Protein AF-A0A949MRE3-F1 (afdb_monomer_lite)

pLDDT: mean 87.07, std 10.65, range [34.78, 97.0]

Sequence (83 aa):
MQEKIKDDSELWESGQLGASPEHMQPAPAELEKEIDDAMNVEAVTIRLDKALVADLKNLAKDDELAFQAFLRKVLTGYRDCRK

Radius of gyration: 20.64 Å; chains: 1; bounding box: 47×36×47 Å

Foldseek 3Di:
DDDDDDPDVVCVVVVVPPVDPVPDDDDDPVVVVVVCVVVVHDDDDDDDDPVVLVVLVVVCVVVVHDSVVSVVVVVVVVVVVVD

Secondary structure (DSSP, 8-state):
--------HHHHHTTTTT--GGG--PPPHHHHHHHHHHTT---------HHHHHHHHHHHHHTT--HHHHHHHHHHHHHHHT-

Structure (mmCIF, N/CA/C/O backbone):
data_AF-A0A949MRE3-F1
#
_entry.id   AF-A0A949MRE3-F1
#
loop_
_atom_site.group_PDB
_atom_site.id
_atom_site.type_symbol
_atom_site.label_atom_id
_atom_site.label_alt_id
_atom_site.label_comp_id
_atom_site.label_asym_id
_atom_site.label_entity_id
_atom_site.label_seq_id
_atom_site.pdbx_PDB_ins_code
_atom_site.Cartn_x
_atom_site.Cartn_y
_atom_site.Cartn_z
_atom_site.occupancy
_atom_site.B_iso_or_equiv
_atom_site.auth_seq_id
_atom_site.auth_comp_id
_atom_site.auth_asym_id
_atom_site.auth_atom_id
_atom_site.pdbx_PDB_model_num
ATOM 1 N N . MET A 1 1 ? 26.155 -13.869 -35.068 1.00 34.78 1 MET A N 1
ATOM 2 C CA . MET A 1 1 ? 26.825 -14.880 -34.223 1.00 34.78 1 MET A CA 1
ATOM 3 C C . MET A 1 1 ? 26.331 -14.613 -32.813 1.00 34.78 1 MET A C 1
ATOM 5 O O . MET A 1 1 ? 26.429 -13.469 -32.406 1.00 34.78 1 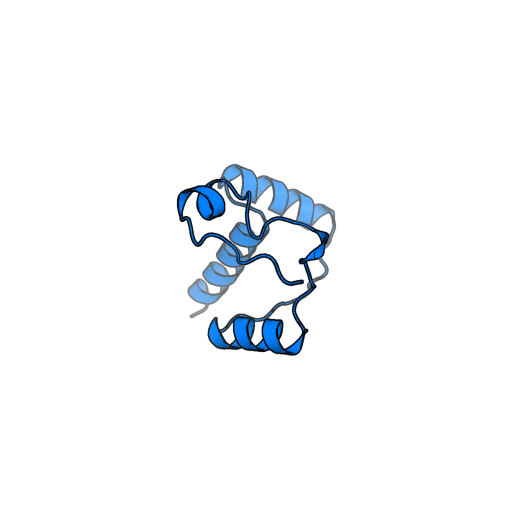MET A O 1
ATOM 9 N N . GLN A 1 2 ? 25.672 -15.563 -32.147 1.00 48.78 2 GLN A N 1
ATOM 10 C CA . GLN A 1 2 ? 25.182 -15.331 -30.781 1.00 48.78 2 GLN A CA 1
ATOM 11 C C . GLN A 1 2 ? 26.324 -15.625 -29.804 1.00 48.78 2 GLN A C 1
ATOM 13 O O . GLN A 1 2 ? 26.833 -16.746 -29.780 1.00 48.78 2 GLN A O 1
ATOM 18 N N . GLU A 1 3 ? 26.761 -14.610 -29.061 1.00 60.56 3 GLU A N 1
ATOM 19 C CA . GLU A 1 3 ? 27.714 -14.773 -27.966 1.00 60.56 3 GLU A CA 1
ATOM 20 C C . GLU A 1 3 ? 27.024 -15.499 -26.809 1.00 60.56 3 GLU A C 1
ATOM 22 O O . GLU A 1 3 ? 25.924 -15.152 -26.384 1.00 60.56 3 GLU A O 1
ATOM 27 N N . LYS A 1 4 ? 27.649 -16.581 -26.350 1.00 60.91 4 LYS A N 1
ATOM 28 C CA . LYS A 1 4 ? 27.111 -17.452 -25.309 1.00 60.91 4 LYS A CA 1
ATOM 29 C C . LYS A 1 4 ? 27.327 -16.759 -23.963 1.00 60.91 4 LYS A C 1
ATOM 31 O O . LYS A 1 4 ? 28.476 -16.562 -23.568 1.00 60.91 4 LYS A O 1
ATOM 36 N N . ILE A 1 5 ? 26.242 -16.383 -23.287 1.00 69.44 5 ILE A N 1
ATOM 37 C CA . ILE A 1 5 ? 26.292 -15.766 -21.954 1.00 69.44 5 ILE A CA 1
ATOM 38 C C . ILE A 1 5 ? 27.019 -16.738 -21.016 1.00 69.44 5 ILE A C 1
ATOM 40 O O . ILE A 1 5 ? 26.676 -17.922 -20.956 1.00 69.44 5 ILE A O 1
ATOM 44 N N . LYS A 1 6 ? 28.061 -16.261 -20.328 1.00 70.12 6 LYS A N 1
ATOM 45 C CA . LYS A 1 6 ? 28.653 -17.008 -19.216 1.00 70.12 6 LYS A CA 1
ATOM 46 C C . LYS A 1 6 ? 27.654 -16.958 -18.068 1.00 70.12 6 LYS A C 1
ATOM 48 O O . LYS A 1 6 ? 27.360 -15.877 -17.570 1.00 70.12 6 LYS A O 1
ATOM 53 N N . ASP A 1 7 ? 27.115 -18.119 -17.719 1.00 71.12 7 ASP A N 1
ATOM 54 C CA . ASP A 1 7 ? 26.206 -18.283 -16.589 1.00 71.12 7 ASP A CA 1
ATOM 55 C C . ASP A 1 7 ? 27.017 -18.139 -15.295 1.00 71.12 7 ASP A C 1
ATOM 57 O O . ASP A 1 7 ? 27.662 -19.081 -14.838 1.00 71.12 7 ASP A O 1
ATOM 61 N N . ASP A 1 8 ? 27.096 -16.905 -14.804 1.00 83.12 8 ASP A N 1
ATOM 62 C CA . ASP A 1 8 ? 27.855 -16.516 -13.622 1.00 83.12 8 ASP A CA 1
ATOM 63 C C . ASP A 1 8 ? 26.923 -15.763 -12.670 1.00 83.12 8 ASP A C 1
ATOM 65 O O . ASP A 1 8 ? 26.362 -14.719 -13.018 1.00 83.12 8 ASP A O 1
ATOM 69 N N . SER A 1 9 ? 26.711 -16.323 -11.480 1.00 80.38 9 SER A N 1
ATOM 70 C CA . SER A 1 9 ? 25.751 -15.793 -10.510 1.00 80.38 9 SER A CA 1
ATOM 71 C C . SER A 1 9 ? 26.123 -14.396 -10.009 1.00 80.38 9 SER A C 1
ATOM 73 O O . SER A 1 9 ? 25.228 -13.591 -9.758 1.00 80.38 9 SER A O 1
ATOM 75 N N . GLU A 1 10 ? 27.415 -14.064 -9.917 1.00 83.44 10 GLU A N 1
ATOM 76 C CA . GLU A 1 10 ? 27.863 -12.752 -9.431 1.00 83.44 10 GLU A CA 1
ATOM 77 C C . GLU A 1 10 ? 27.515 -11.636 -10.435 1.00 83.44 10 GLU A C 1
ATOM 79 O O . GLU A 1 10 ? 27.224 -10.495 -10.058 1.00 83.44 10 GLU A O 1
ATOM 84 N N . LEU A 1 11 ? 27.471 -11.957 -11.732 1.00 81.81 11 LEU A N 1
ATOM 85 C CA . LEU A 1 11 ? 27.054 -11.024 -12.784 1.00 81.81 11 LEU A CA 1
ATOM 86 C C . LEU A 1 11 ? 25.541 -10.745 -12.777 1.00 81.81 11 LEU A C 1
ATOM 88 O O . LEU A 1 11 ? 25.128 -9.630 -13.106 1.00 81.81 11 LEU A O 1
ATOM 92 N N . TRP A 1 12 ? 24.720 -11.719 -12.368 1.00 82.81 12 TRP A N 1
ATOM 93 C CA . TRP A 1 12 ? 23.283 -11.519 -12.142 1.00 82.81 12 TRP A CA 1
ATOM 94 C C . TRP A 1 12 ? 23.019 -10.687 -10.884 1.00 82.81 12 TRP A C 1
ATOM 96 O O . TRP A 1 12 ? 22.250 -9.729 -10.943 1.00 82.81 12 TRP A O 1
ATOM 106 N N . GLU A 1 13 ? 23.685 -10.998 -9.766 1.00 83.38 13 GLU A N 1
ATOM 107 C CA . GLU A 1 13 ? 23.511 -10.256 -8.507 1.00 83.38 13 GLU A CA 1
ATOM 108 C C . GLU A 1 13 ? 24.019 -8.813 -8.595 1.00 83.38 13 GLU A C 1
ATOM 110 O O . GLU A 1 13 ? 23.417 -7.904 -8.025 1.00 83.38 13 GLU A O 1
ATOM 115 N N . SER A 1 14 ? 25.090 -8.571 -9.358 1.00 85.38 14 SER A N 1
ATOM 116 C CA . SER A 1 14 ? 25.572 -7.211 -9.630 1.00 85.38 14 SER A CA 1
ATOM 117 C C . SER A 1 14 ? 24.719 -6.440 -10.647 1.00 85.38 14 SER A C 1
ATOM 119 O O . SER A 1 14 ? 24.965 -5.253 -10.864 1.00 85.38 14 SER A O 1
ATOM 121 N N . GLY A 1 15 ? 23.725 -7.081 -11.275 1.00 79.25 15 GLY A N 1
ATOM 122 C CA . GLY A 1 15 ? 22.853 -6.471 -12.282 1.00 79.25 15 GLY A CA 1
ATOM 123 C C . GLY A 1 15 ? 23.535 -6.189 -13.624 1.00 79.25 15 GLY A C 1
ATOM 124 O O . GLY A 1 15 ? 22.969 -5.488 -14.459 1.00 79.25 15 GLY A O 1
ATOM 125 N N . GLN A 1 16 ? 24.739 -6.723 -13.861 1.00 82.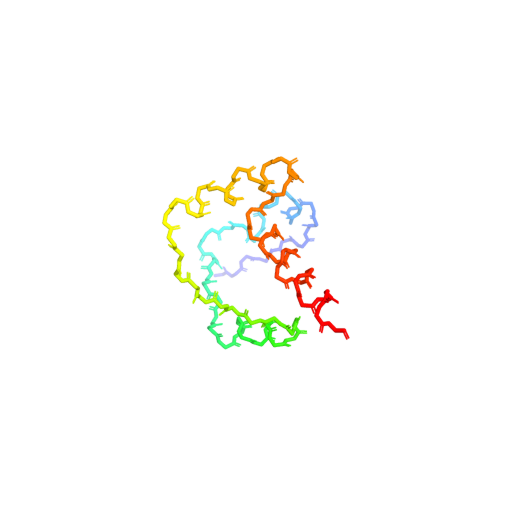44 16 GLN A N 1
ATOM 126 C CA . GLN A 1 16 ? 25.413 -6.632 -15.165 1.00 82.44 16 GLN A CA 1
ATOM 127 C C . GLN A 1 16 ? 24.681 -7.442 -16.244 1.00 82.44 16 GLN A C 1
ATOM 129 O O . GLN A 1 16 ? 24.790 -7.137 -17.431 1.00 82.44 16 GLN A O 1
ATOM 134 N N . LEU A 1 17 ? 23.912 -8.453 -15.831 1.00 81.25 17 LEU A N 1
ATOM 135 C CA . LEU A 1 17 ? 23.003 -9.221 -16.676 1.00 81.25 17 LEU A CA 1
ATOM 136 C C . LEU A 1 17 ? 21.544 -8.897 -16.322 1.00 81.25 17 LEU A C 1
ATOM 138 O O . LEU A 1 17 ? 21.199 -8.701 -15.160 1.00 81.25 17 LEU A O 1
ATOM 142 N N . GLY A 1 18 ? 20.674 -8.836 -17.334 1.00 78.38 18 GLY A N 1
ATOM 143 C CA . GLY A 1 18 ? 19.222 -8.682 -17.160 1.00 78.38 18 GLY A CA 1
ATOM 144 C C . GLY A 1 18 ? 18.713 -7.265 -16.862 1.00 78.38 18 GLY A C 1
ATOM 145 O O . GLY A 1 18 ? 17.523 -7.021 -17.033 1.00 78.38 18 GLY A O 1
ATOM 146 N N . ALA A 1 19 ? 19.579 -6.317 -16.486 1.00 82.31 19 ALA A N 1
ATOM 147 C CA . ALA A 1 19 ? 19.181 -4.929 -16.209 1.00 82.31 19 ALA A CA 1
ATOM 148 C C . ALA A 1 19 ? 19.243 -3.991 -17.432 1.00 82.31 19 ALA A C 1
ATOM 150 O O . ALA A 1 19 ? 18.926 -2.805 -17.320 1.00 82.31 19 ALA A O 1
ATOM 151 N N . SER A 1 20 ? 19.666 -4.486 -18.600 1.00 85.25 20 SER A N 1
ATOM 152 C CA . SER A 1 20 ? 19.799 -3.657 -19.800 1.00 85.25 20 SER A CA 1
ATOM 153 C C . SER A 1 20 ? 18.425 -3.222 -20.335 1.00 85.25 20 SER A C 1
ATOM 155 O O . SER A 1 20 ? 17.585 -4.076 -20.632 1.00 85.25 20 SER A O 1
ATOM 157 N N . PRO A 1 21 ? 18.189 -1.912 -20.542 1.00 82.69 21 PRO A N 1
ATOM 158 C CA . PRO A 1 21 ? 16.889 -1.397 -20.979 1.00 82.69 21 PRO A CA 1
ATOM 159 C C . PRO A 1 21 ? 16.489 -1.878 -22.381 1.00 82.69 21 PRO A C 1
ATOM 161 O O . PRO A 1 21 ? 15.305 -1.961 -22.688 1.00 82.69 21 PRO A O 1
ATOM 164 N N . GLU A 1 22 ? 17.460 -2.246 -23.219 1.00 86.62 22 GLU A N 1
ATOM 165 C CA . GLU A 1 22 ? 17.249 -2.826 -24.554 1.00 86.62 22 GLU A CA 1
ATOM 166 C C . GLU A 1 22 ? 16.543 -4.194 -24.545 1.00 86.62 22 GLU A C 1
ATOM 168 O O . GLU A 1 22 ? 15.989 -4.606 -25.563 1.00 86.62 22 GLU A O 1
ATOM 173 N N . HIS A 1 23 ? 16.528 -4.884 -23.401 1.00 83.69 23 HIS A N 1
ATOM 174 C CA . HIS A 1 23 ? 15.842 -6.164 -23.213 1.00 83.69 23 HIS A CA 1
ATOM 175 C C . HIS A 1 23 ? 14.570 -6.042 -22.362 1.00 83.69 23 HIS A C 1
ATOM 177 O O . HIS A 1 23 ? 13.898 -7.043 -22.117 1.00 83.69 23 HIS A O 1
ATOM 183 N N . MET A 1 24 ? 14.218 -4.832 -21.916 1.00 84.81 24 MET A N 1
ATOM 184 C CA . MET A 1 24 ? 13.018 -4.589 -21.124 1.00 84.81 24 MET A CA 1
ATOM 185 C C . MET A 1 24 ? 11.790 -4.475 -22.033 1.00 84.81 24 MET A C 1
ATOM 187 O O . MET A 1 24 ? 11.782 -3.708 -22.996 1.00 84.81 24 MET A O 1
ATOM 191 N N . GLN A 1 25 ? 10.719 -5.198 -21.700 1.00 85.62 25 GLN A N 1
ATOM 192 C CA . GLN A 1 25 ? 9.414 -5.048 -22.343 1.00 85.62 25 GLN A CA 1
ATOM 193 C C . GLN A 1 25 ? 8.305 -4.986 -21.287 1.00 85.62 25 GLN A C 1
ATOM 195 O O . GLN A 1 25 ? 8.390 -5.692 -20.281 1.00 85.62 25 GLN A O 1
ATOM 200 N N . PRO A 1 26 ? 7.271 -4.146 -21.486 1.00 85.81 26 PRO A N 1
ATOM 201 C CA . PRO A 1 26 ? 6.101 -4.164 -20.621 1.00 85.81 26 PRO A CA 1
ATOM 202 C C . PRO A 1 26 ? 5.426 -5.535 -20.700 1.00 85.81 26 PRO A C 1
ATOM 204 O O . PRO A 1 26 ? 5.286 -6.108 -21.783 1.00 85.81 26 PRO A O 1
ATOM 207 N N . ALA A 1 27 ? 5.005 -6.049 -19.546 1.00 86.56 27 ALA A N 1
ATOM 208 C CA . ALA A 1 27 ? 4.237 -7.281 -19.490 1.00 86.56 27 ALA A CA 1
ATOM 209 C C . ALA A 1 27 ? 2.906 -7.112 -20.250 1.00 86.56 27 ALA A C 1
ATOM 211 O O . ALA A 1 27 ? 2.316 -6.026 -20.232 1.00 86.56 27 ALA A O 1
ATOM 212 N N . PRO A 1 28 ? 2.415 -8.163 -20.927 1.00 92.81 28 PRO A N 1
ATOM 213 C CA . PRO A 1 28 ? 1.086 -8.134 -21.514 1.00 92.81 28 PRO A CA 1
ATOM 214 C C . PRO A 1 28 ? 0.027 -8.028 -20.410 1.00 92.81 28 PRO A C 1
ATOM 216 O O . PRO A 1 28 ? 0.164 -8.628 -19.345 1.00 92.81 28 PRO A O 1
ATOM 219 N N . ALA A 1 29 ? -1.061 -7.307 -20.686 1.00 88.81 29 ALA A N 1
ATOM 220 C CA . ALA A 1 29 ? -2.134 -7.075 -19.714 1.00 88.81 29 ALA A CA 1
ATOM 221 C C . ALA A 1 29 ? -2.784 -8.375 -19.198 1.00 88.81 29 ALA A C 1
ATOM 223 O O . ALA A 1 29 ? -3.257 -8.431 -18.069 1.00 88.81 29 ALA A O 1
ATOM 224 N N . GLU A 1 30 ? -2.791 -9.436 -20.010 1.00 92.12 30 GLU A N 1
ATOM 225 C CA . GLU A 1 30 ? -3.291 -10.756 -19.604 1.00 92.12 30 GLU A CA 1
ATOM 226 C C . GLU A 1 30 ? -2.437 -11.381 -18.495 1.00 92.12 30 GLU A C 1
ATOM 228 O O . GLU A 1 30 ? -2.984 -11.969 -17.567 1.00 92.12 30 GLU A O 1
ATOM 233 N N . LEU A 1 31 ? -1.114 -11.204 -18.558 1.00 91.44 31 LEU A N 1
ATOM 234 C CA . LEU A 1 31 ? -0.199 -11.709 -17.537 1.00 91.44 31 LEU A CA 1
ATOM 235 C C . LEU A 1 31 ? -0.328 -10.913 -16.234 1.00 91.44 31 LEU A C 1
ATOM 237 O O . LEU A 1 31 ? -0.308 -11.505 -15.162 1.00 91.44 31 LEU A O 1
ATOM 241 N N . GLU A 1 32 ? -0.504 -9.591 -16.319 1.00 87.88 32 GLU A N 1
ATOM 242 C CA . GLU A 1 32 ? -0.798 -8.753 -15.145 1.00 87.88 32 GLU A CA 1
ATOM 243 C C . GLU A 1 32 ? -2.069 -9.236 -14.433 1.00 87.88 32 GLU A C 1
ATOM 245 O O . GLU A 1 32 ? -2.060 -9.458 -13.224 1.00 87.88 32 GLU A O 1
ATOM 250 N N . LYS A 1 33 ? -3.132 -9.503 -15.200 1.00 88.25 33 LYS A N 1
ATOM 251 C CA . LYS A 1 33 ? -4.384 -10.025 -14.655 1.00 88.25 33 LYS A CA 1
ATOM 252 C C . LYS A 1 33 ? -4.225 -11.413 -14.026 1.00 88.25 33 LYS A C 1
ATOM 254 O O . LYS A 1 33 ? -4.771 -11.648 -12.956 1.00 88.25 33 LYS A O 1
ATOM 259 N N . GLU A 1 34 ? -3.497 -12.327 -14.669 1.00 93.25 34 GLU A N 1
ATOM 260 C CA . GLU A 1 34 ? -3.266 -13.673 -14.123 1.00 93.25 34 GLU A CA 1
ATOM 261 C C . GLU A 1 34 ? -2.528 -13.618 -12.776 1.00 93.25 34 GLU A C 1
ATOM 263 O O . GLU A 1 34 ? -2.855 -14.368 -11.855 1.00 93.25 34 GLU A O 1
ATOM 268 N N . ILE A 1 35 ? -1.579 -12.687 -12.634 1.00 91.88 35 ILE A N 1
ATOM 269 C CA . ILE A 1 35 ? -0.869 -12.438 -11.376 1.00 91.88 35 ILE A CA 1
ATOM 270 C C . ILE A 1 35 ? -1.826 -11.889 -10.310 1.00 91.88 35 ILE A C 1
ATOM 272 O O . ILE A 1 35 ? -1.844 -12.406 -9.191 1.00 91.88 35 ILE A O 1
ATOM 276 N N . ASP A 1 36 ? -2.635 -10.883 -10.647 1.00 91.44 36 ASP A N 1
ATOM 277 C CA . ASP A 1 36 ? -3.613 -10.297 -9.723 1.00 91.44 36 ASP A CA 1
ATOM 278 C C . ASP A 1 36 ? -4.647 -11.338 -9.249 1.00 91.44 36 ASP A C 1
ATOM 280 O O . ASP A 1 36 ? -4.908 -11.452 -8.046 1.00 91.44 36 ASP A O 1
ATOM 284 N N . ASP A 1 37 ? -5.161 -12.164 -10.166 1.00 91.50 37 ASP A N 1
ATOM 285 C CA . ASP A 1 37 ? -6.094 -13.259 -9.874 1.00 91.50 37 ASP A CA 1
ATOM 286 C C . ASP A 1 37 ? -5.436 -14.320 -8.970 1.00 91.50 37 ASP A C 1
ATOM 288 O O . ASP A 1 37 ? -6.030 -14.749 -7.976 1.00 91.50 37 ASP A O 1
ATOM 292 N N . ALA A 1 38 ? -4.185 -14.707 -9.249 1.00 94.75 38 ALA A N 1
ATOM 293 C CA . ALA A 1 38 ? -3.431 -15.652 -8.421 1.00 94.75 38 ALA A CA 1
ATOM 294 C C . ALA A 1 38 ? -3.163 -15.116 -7.004 1.00 94.75 38 ALA A C 1
ATOM 296 O O . ALA A 1 38 ? -3.139 -15.880 -6.036 1.00 94.75 38 ALA A O 1
ATOM 297 N N . MET A 1 39 ? -2.985 -13.801 -6.868 1.00 92.25 39 MET A N 1
ATOM 298 C CA . MET A 1 39 ? -2.831 -13.116 -5.584 1.00 92.25 39 MET A CA 1
ATOM 299 C C . MET A 1 39 ? -4.174 -12.778 -4.916 1.00 92.25 39 MET A C 1
ATOM 301 O O . MET A 1 39 ? -4.181 -12.316 -3.770 1.00 92.25 39 MET A O 1
ATOM 305 N N . ASN A 1 40 ? -5.302 -13.028 -5.593 1.00 90.00 40 ASN A N 1
ATOM 306 C CA . ASN A 1 40 ? -6.656 -12.675 -5.168 1.00 90.00 40 ASN A CA 1
ATOM 307 C C . ASN A 1 40 ? -6.765 -11.189 -4.768 1.00 90.00 40 ASN A C 1
ATOM 309 O O . ASN A 1 40 ? -7.316 -10.834 -3.716 1.00 90.00 40 ASN A O 1
ATOM 313 N N . VAL A 1 41 ? -6.188 -10.317 -5.595 1.00 88.31 41 VAL A N 1
ATOM 314 C CA . VAL A 1 41 ? -6.244 -8.859 -5.455 1.00 88.31 41 VAL A CA 1
ATOM 315 C C . VAL A 1 41 ? -6.956 -8.248 -6.657 1.00 88.31 41 VAL A C 1
ATOM 317 O O . VAL A 1 41 ? -6.903 -8.776 -7.757 1.00 88.31 41 VAL A O 1
ATOM 320 N N . GLU A 1 42 ? -7.627 -7.117 -6.443 1.00 87.94 42 GLU A N 1
ATOM 321 C CA . GLU A 1 42 ? -8.270 -6.357 -7.516 1.00 87.94 42 GLU A CA 1
ATOM 322 C C . GLU A 1 42 ? -7.785 -4.906 -7.471 1.00 87.94 42 GLU A C 1
ATOM 324 O O . GLU A 1 42 ? -7.834 -4.240 -6.426 1.00 87.94 42 GLU A O 1
ATOM 329 N N . ALA A 1 43 ? -7.313 -4.403 -8.612 1.00 83.19 43 ALA A N 1
ATOM 330 C CA . ALA A 1 43 ? -6.911 -3.015 -8.766 1.00 83.19 43 ALA A CA 1
ATOM 331 C C . ALA A 1 43 ? -8.144 -2.102 -8.868 1.00 83.19 43 ALA A C 1
ATOM 333 O O . ALA A 1 43 ? -8.761 -1.948 -9.921 1.00 83.19 43 ALA A O 1
ATOM 334 N N . VAL A 1 44 ? -8.487 -1.436 -7.764 1.00 84.44 44 VAL A N 1
ATOM 335 C CA . VAL A 1 44 ? -9.587 -0.464 -7.730 1.00 84.44 44 VAL A CA 1
ATOM 336 C C . VAL A 1 44 ? -9.084 0.963 -7.939 1.00 84.44 44 VAL A C 1
ATOM 338 O O . VAL A 1 44 ? -8.177 1.437 -7.254 1.00 84.44 44 VAL A O 1
ATOM 341 N N . THR A 1 45 ? -9.721 1.692 -8.857 1.00 85.06 45 THR A N 1
ATOM 342 C CA . THR A 1 45 ? -9.493 3.135 -9.025 1.00 85.06 45 THR A CA 1
ATOM 343 C C . THR A 1 45 ? -10.584 3.919 -8.308 1.00 85.06 45 THR A C 1
ATOM 345 O O . THR A 1 45 ? -11.749 3.879 -8.700 1.00 85.06 45 THR A O 1
ATOM 348 N N . ILE A 1 46 ? -10.205 4.682 -7.282 1.00 87.69 46 ILE A N 1
ATOM 349 C CA . ILE A 1 46 ? -11.119 5.552 -6.532 1.00 87.69 46 ILE A CA 1
ATOM 350 C C . ILE A 1 46 ? -10.724 7.021 -6.696 1.00 87.69 46 ILE A C 1
ATOM 352 O O . ILE A 1 46 ? -9.542 7.363 -6.708 1.00 87.69 46 ILE A O 1
ATOM 356 N N . ARG A 1 47 ? -11.717 7.912 -6.805 1.00 92.88 47 ARG A N 1
ATOM 357 C CA . ARG A 1 47 ? -11.497 9.365 -6.750 1.00 92.88 47 ARG A CA 1
ATOM 358 C C . ARG A 1 47 ? -11.855 9.866 -5.359 1.00 92.88 47 ARG A C 1
ATOM 360 O O . ARG A 1 47 ? -12.942 9.581 -4.868 1.00 92.88 47 ARG A O 1
ATOM 367 N N . LEU A 1 48 ? -10.948 10.620 -4.754 1.00 92.81 48 LEU A N 1
ATOM 368 C CA . LEU A 1 48 ? -11.097 11.186 -3.417 1.00 92.81 48 LEU A CA 1
ATOM 369 C C . LEU A 1 48 ? -10.926 12.703 -3.477 1.00 92.81 48 LEU A C 1
ATOM 371 O O . LEU A 1 48 ? -10.250 13.222 -4.370 1.00 92.81 48 LEU A O 1
ATOM 375 N N . ASP A 1 49 ? -11.524 13.402 -2.516 1.00 96.69 49 ASP A N 1
ATOM 376 C CA . ASP A 1 49 ? -11.281 14.831 -2.342 1.00 96.69 49 ASP A CA 1
ATOM 377 C C . ASP A 1 49 ? -9.804 15.103 -2.005 1.00 96.69 49 ASP A C 1
ATOM 379 O O . ASP A 1 49 ? -9.149 14.320 -1.311 1.00 96.69 49 ASP A O 1
ATOM 383 N N . LYS A 1 50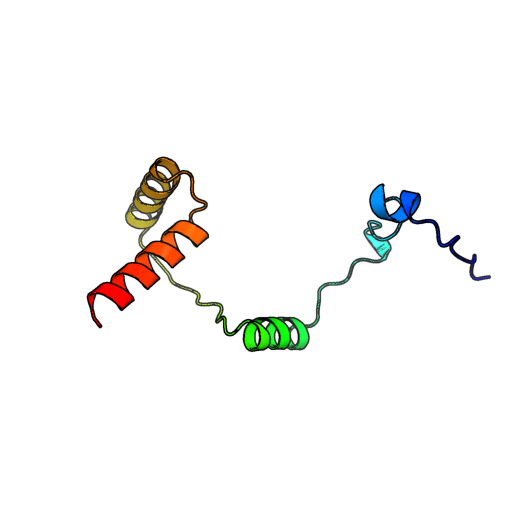 ? -9.263 16.220 -2.502 1.00 96.06 50 LYS A N 1
ATOM 384 C CA . LYS A 1 50 ? -7.841 16.548 -2.333 1.00 96.06 50 LYS A CA 1
ATOM 385 C C . LYS A 1 50 ? -7.458 16.784 -0.873 1.00 96.06 50 LYS A C 1
ATOM 387 O O . LYS A 1 50 ? -6.353 16.395 -0.498 1.00 96.06 50 LYS A O 1
ATOM 392 N N . ALA A 1 51 ? -8.330 17.404 -0.075 1.00 97.00 51 ALA A N 1
ATOM 393 C CA . ALA A 1 51 ? -8.068 17.632 1.343 1.00 97.00 51 ALA A CA 1
ATOM 394 C C . ALA A 1 51 ? -8.018 16.293 2.085 1.00 97.00 51 ALA A C 1
ATOM 396 O O . ALA A 1 51 ? -7.032 16.003 2.755 1.00 97.00 51 ALA A O 1
ATOM 397 N N . LEU A 1 52 ? -8.985 15.409 1.818 1.00 95.12 52 LEU A N 1
ATOM 398 C CA . LEU A 1 52 ? -9.002 14.063 2.393 1.00 95.12 52 LEU A CA 1
ATOM 399 C C . LEU A 1 52 ? -7.735 13.263 2.045 1.00 95.12 52 LEU A C 1
ATOM 401 O O . LEU A 1 52 ? -7.162 12.595 2.902 1.00 95.12 52 LEU A O 1
ATOM 405 N N . VAL A 1 53 ? -7.261 13.335 0.797 1.00 94.75 53 VAL A N 1
ATOM 406 C CA . VAL A 1 53 ? -6.007 12.673 0.396 1.00 94.75 53 VAL A CA 1
ATOM 407 C C . VAL A 1 53 ? -4.804 13.242 1.148 1.00 94.75 53 VAL A C 1
ATOM 409 O O . VAL A 1 53 ? -3.900 12.485 1.499 1.00 94.75 53 VAL A O 1
ATOM 412 N N . ALA A 1 54 ? -4.758 14.554 1.384 1.00 95.81 54 ALA A N 1
ATOM 413 C CA . ALA A 1 54 ? -3.681 15.175 2.148 1.00 95.81 54 ALA A CA 1
ATOM 414 C C . ALA A 1 54 ? -3.699 14.722 3.616 1.00 95.81 54 ALA A C 1
ATOM 416 O O . ALA A 1 54 ? -2.651 14.349 4.143 1.00 95.81 54 ALA A O 1
ATOM 417 N N . ASP A 1 55 ? -4.881 14.664 4.227 1.00 96.00 55 ASP A N 1
ATOM 418 C CA . ASP A 1 55 ? -5.056 14.241 5.617 1.00 96.00 55 ASP A CA 1
ATOM 419 C C . ASP A 1 55 ? -4.655 12.777 5.817 1.00 96.00 55 ASP A C 1
ATOM 421 O O . ASP A 1 55 ? -3.836 12.467 6.681 1.00 96.00 55 ASP A O 1
ATOM 425 N N . LEU A 1 56 ? -5.131 11.873 4.953 1.00 95.00 56 LEU A N 1
ATOM 426 C CA . LEU A 1 56 ? -4.715 10.467 4.976 1.00 95.00 56 LEU A CA 1
ATOM 427 C C . LEU A 1 56 ? -3.208 10.312 4.679 1.00 95.00 56 LEU A C 1
ATOM 429 O O . LEU A 1 56 ? -2.554 9.441 5.245 1.00 95.00 56 LEU A O 1
ATOM 433 N N . LYS A 1 57 ? -2.661 11.188 3.819 1.00 94.88 57 LYS A N 1
ATOM 434 C CA . LYS A 1 57 ? -1.228 11.497 3.639 1.00 94.88 57 LYS A CA 1
ATOM 435 C C . LYS A 1 57 ? -0.474 11.570 4.965 1.00 94.88 57 LYS A C 1
ATOM 437 O O . LYS A 1 57 ? 0.538 10.901 5.171 1.00 94.88 57 LYS A O 1
ATOM 442 N N . ASN A 1 58 ? -0.952 12.452 5.827 1.00 96.12 58 ASN A N 1
ATOM 443 C CA . ASN A 1 58 ? 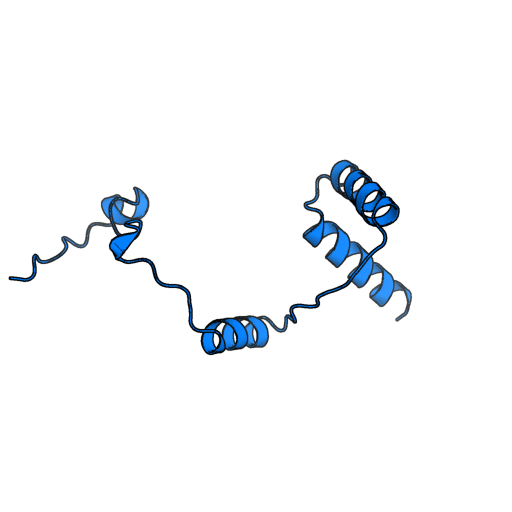-0.294 12.772 7.084 1.00 96.12 58 ASN A CA 1
ATOM 444 C C . ASN A 1 58 ? -0.470 11.643 8.102 1.00 96.12 58 ASN A C 1
ATOM 446 O O . ASN A 1 58 ? 0.526 11.196 8.654 1.00 96.12 58 ASN A O 1
ATOM 450 N N . LEU A 1 59 ? -1.678 11.087 8.224 1.00 95.06 59 LEU A N 1
ATOM 451 C CA . LEU A 1 59 ? -1.937 9.939 9.103 1.00 95.06 59 LEU A CA 1
ATOM 452 C C . LEU A 1 59 ? -1.066 8.724 8.753 1.00 95.06 59 LEU A C 1
ATOM 454 O O . LEU A 1 59 ? -0.556 8.044 9.635 1.00 95.06 59 LEU A O 1
ATOM 458 N N . ALA A 1 60 ? -0.847 8.466 7.461 1.00 96.12 60 ALA A N 1
ATOM 459 C CA . ALA A 1 60 ? 0.034 7.389 7.023 1.00 96.12 60 ALA A CA 1
ATOM 460 C C . ALA A 1 60 ? 1.499 7.612 7.440 1.00 96.12 60 ALA A C 1
ATOM 462 O O . ALA A 1 60 ? 2.191 6.643 7.735 1.00 96.12 60 ALA A O 1
ATOM 463 N N . LYS A 1 61 ? 1.971 8.867 7.484 1.00 95.19 61 LYS A N 1
ATOM 464 C CA . LYS A 1 61 ? 3.325 9.194 7.959 1.00 95.19 61 LYS A CA 1
ATOM 465 C C . LYS A 1 61 ? 3.466 8.982 9.460 1.00 95.19 61 LYS A C 1
ATOM 467 O O . LYS A 1 61 ? 4.512 8.501 9.877 1.00 95.19 61 LYS A O 1
ATOM 472 N N . ASP A 1 62 ? 2.435 9.316 10.231 1.00 94.69 62 ASP A N 1
ATOM 473 C CA . ASP A 1 62 ? 2.418 9.087 11.679 1.00 94.69 62 ASP A CA 1
ATOM 474 C C . ASP A 1 62 ? 2.509 7.582 12.002 1.00 94.69 62 ASP A C 1
ATOM 476 O O . ASP A 1 62 ? 3.170 7.193 12.960 1.00 94.69 62 ASP A O 1
ATOM 480 N N . ASP A 1 63 ? 1.916 6.740 11.148 1.00 91.44 63 ASP A N 1
ATOM 481 C CA . ASP A 1 63 ? 1.992 5.272 11.199 1.00 91.44 63 ASP A CA 1
ATOM 482 C C . ASP A 1 63 ? 3.272 4.687 10.549 1.00 91.44 63 ASP A C 1
ATOM 484 O O . ASP A 1 63 ? 3.418 3.466 10.498 1.00 91.44 63 ASP A O 1
ATOM 488 N N . GLU A 1 64 ? 4.172 5.520 10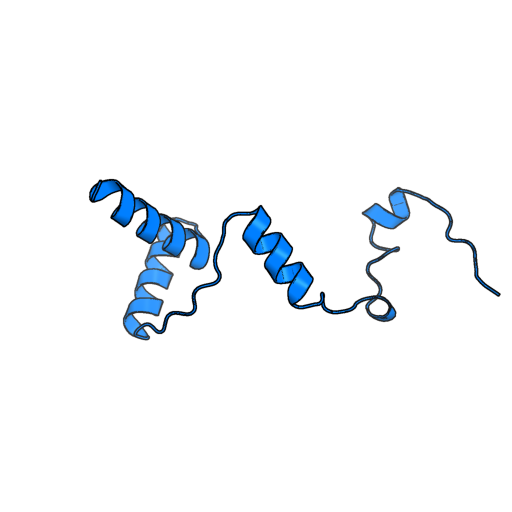.008 1.00 94.12 64 GLU A N 1
ATOM 489 C CA . GLU A 1 64 ? 5.363 5.123 9.229 1.00 94.12 64 GLU A CA 1
ATOM 490 C C . GLU A 1 64 ? 5.052 4.192 8.032 1.00 94.12 64 GLU A C 1
ATOM 492 O O . GLU A 1 64 ? 5.865 3.367 7.608 1.00 94.12 64 GLU A O 1
ATOM 497 N N . LEU A 1 65 ? 3.859 4.331 7.443 1.00 94.00 65 LEU A N 1
ATOM 498 C CA . LEU A 1 65 ? 3.379 3.514 6.331 1.00 94.00 65 LEU A CA 1
ATOM 499 C C . LEU A 1 65 ? 3.310 4.295 5.017 1.00 94.00 65 LEU A C 1
ATOM 501 O O . LEU A 1 65 ? 2.953 5.472 4.945 1.00 94.00 65 LEU A O 1
ATOM 505 N N . ALA A 1 66 ? 3.542 3.583 3.913 1.00 93.44 66 ALA A N 1
ATOM 506 C CA . ALA A 1 66 ? 3.174 4.087 2.598 1.00 93.44 66 ALA A CA 1
ATOM 507 C C . ALA A 1 66 ? 1.650 4.287 2.511 1.00 93.44 66 ALA A C 1
ATOM 509 O O . ALA A 1 66 ? 0.874 3.459 2.989 1.00 93.44 66 ALA A O 1
ATOM 510 N N . PHE A 1 67 ? 1.208 5.343 1.823 1.00 92.06 67 PHE A N 1
ATOM 511 C CA . PHE A 1 67 ? -0.213 5.702 1.719 1.00 92.06 67 PHE A CA 1
ATOM 512 C C . PHE A 1 67 ? -1.113 4.550 1.242 1.00 92.06 67 PHE A C 1
ATOM 514 O O . PHE A 1 67 ? -2.176 4.324 1.813 1.00 92.06 67 PHE A O 1
ATOM 521 N N . GLN A 1 68 ? -0.690 3.785 0.229 1.00 90.12 68 GLN A N 1
ATOM 522 C CA . GLN A 1 68 ? -1.470 2.641 -0.261 1.00 90.12 68 GLN A CA 1
ATOM 523 C C . GLN A 1 68 ? -1.567 1.511 0.776 1.00 90.12 68 GLN A C 1
ATOM 525 O O . GLN A 1 68 ? -2.618 0.883 0.901 1.00 90.12 68 GLN A O 1
ATOM 530 N N . ALA A 1 69 ? -0.501 1.268 1.547 1.00 91.81 69 ALA A N 1
ATOM 531 C CA . ALA A 1 69 ? -0.508 0.279 2.623 1.00 91.81 69 ALA A CA 1
ATOM 532 C C . ALA A 1 69 ? -1.425 0.721 3.774 1.00 91.81 69 ALA A C 1
ATOM 534 O O . ALA A 1 69 ? -2.243 -0.068 4.249 1.00 91.81 69 ALA A O 1
ATOM 535 N N . PHE A 1 70 ? -1.350 1.999 4.154 1.00 94.88 70 PHE A N 1
ATOM 536 C CA . PHE A 1 70 ? -2.242 2.609 5.137 1.00 94.88 70 PHE A CA 1
ATOM 537 C C . PHE A 1 70 ? -3.711 2.512 4.708 1.00 94.88 70 PHE A C 1
ATOM 539 O O . PHE A 1 70 ? -4.553 2.044 5.470 1.00 94.88 70 PHE A O 1
ATOM 546 N N . LEU A 1 71 ? -4.025 2.865 3.459 1.00 92.75 71 LEU A N 1
ATOM 547 C CA . LEU A 1 71 ? -5.389 2.786 2.944 1.00 92.75 71 LEU A CA 1
ATOM 548 C C . LEU A 1 71 ? -5.928 1.347 2.982 1.00 92.75 71 LEU A C 1
ATOM 550 O O . LEU A 1 71 ? -7.054 1.123 3.427 1.00 92.75 71 LEU A O 1
ATOM 554 N N . ARG A 1 72 ? -5.112 0.357 2.592 1.00 91.19 72 ARG A N 1
ATOM 555 C CA . ARG A 1 72 ? -5.474 -1.066 2.689 1.00 91.19 72 ARG A CA 1
ATOM 556 C C . ARG A 1 72 ? -5.770 -1.475 4.135 1.00 91.19 72 ARG A C 1
ATOM 558 O O . ARG A 1 72 ? -6.763 -2.163 4.372 1.00 91.19 72 ARG A O 1
ATOM 565 N N . LYS A 1 73 ? -4.953 -1.031 5.098 1.00 93.62 73 LYS A N 1
ATOM 566 C CA . LYS A 1 73 ? -5.153 -1.272 6.538 1.00 93.62 73 LYS A CA 1
ATOM 567 C C . LYS A 1 73 ? -6.476 -0.676 7.024 1.00 93.62 73 LYS A C 1
ATOM 569 O O . LYS A 1 73 ? -7.248 -1.385 7.662 1.00 93.62 73 LYS A O 1
ATOM 574 N N . VAL A 1 74 ? -6.774 0.576 6.672 1.00 93.50 74 VAL A N 1
ATOM 575 C CA . VAL A 1 74 ? -8.026 1.258 7.052 1.00 93.50 74 VAL A CA 1
ATOM 576 C C . VAL A 1 74 ? -9.250 0.531 6.496 1.00 93.50 74 VAL A C 1
ATOM 578 O O . VAL A 1 74 ? -10.177 0.233 7.247 1.00 93.50 74 VAL A O 1
ATOM 581 N N . LEU A 1 75 ? -9.251 0.196 5.202 1.00 92.56 75 LEU A N 1
ATOM 582 C CA . LEU A 1 75 ? -10.371 -0.508 4.566 1.00 92.56 75 LEU A CA 1
ATOM 583 C C . LEU A 1 75 ? -10.581 -1.908 5.162 1.00 92.56 75 LEU A C 1
ATOM 585 O O . LEU A 1 75 ? -11.717 -2.315 5.406 1.00 92.56 75 LEU A O 1
ATOM 589 N N . THR A 1 76 ? -9.490 -2.623 5.444 1.00 92.81 76 THR A N 1
ATOM 590 C CA . THR A 1 76 ? -9.535 -3.951 6.075 1.00 92.81 76 THR A CA 1
ATOM 591 C C . THR A 1 76 ? -10.068 -3.862 7.505 1.00 92.81 76 THR A C 1
ATOM 593 O O . THR A 1 76 ? -10.992 -4.590 7.855 1.00 92.81 76 THR A O 1
ATOM 596 N N . GLY A 1 77 ? -9.569 -2.915 8.305 1.00 93.31 77 GLY A N 1
ATOM 597 C CA . GLY A 1 77 ? -10.038 -2.696 9.675 1.00 93.31 77 GLY A CA 1
ATOM 598 C C . GLY A 1 77 ? -11.508 -2.280 9.737 1.00 93.31 77 GLY A C 1
ATOM 599 O O . GLY A 1 77 ? -12.256 -2.778 10.577 1.00 93.31 77 GLY A O 1
ATOM 600 N N . TYR A 1 78 ? -11.957 -1.433 8.805 1.00 94.06 78 TYR A N 1
ATOM 601 C CA . TYR A 1 78 ? -13.369 -1.066 8.693 1.00 94.06 78 TYR A CA 1
ATOM 602 C C . TYR A 1 78 ? -14.257 -2.279 8.385 1.00 94.06 78 TYR A C 1
ATOM 604 O O . TYR A 1 78 ? -15.306 -2.448 9.009 1.00 94.06 78 TYR A O 1
ATOM 612 N N . ARG A 1 79 ? -13.833 -3.143 7.451 1.00 94.38 79 ARG A N 1
ATOM 613 C CA . ARG A 1 79 ? -14.529 -4.398 7.132 1.00 94.38 79 ARG A CA 1
ATOM 614 C C . ARG A 1 79 ? -14.613 -5.313 8.351 1.00 94.38 79 ARG A C 1
ATOM 616 O O . ARG A 1 79 ? -15.675 -5.865 8.616 1.00 94.38 79 ARG A O 1
ATOM 623 N N . ASP A 1 80 ? -13.510 -5.480 9.070 1.00 94.06 80 ASP A N 1
ATOM 624 C CA . ASP A 1 80 ? -13.424 -6.435 10.175 1.00 94.06 80 ASP A CA 1
ATOM 625 C C . ASP A 1 80 ? -14.213 -5.970 11.408 1.00 94.06 80 ASP A C 1
ATOM 627 O O . ASP A 1 80 ? -14.793 -6.797 12.098 1.00 94.06 80 ASP A O 1
ATOM 631 N N . CYS A 1 81 ? -14.340 -4.657 11.635 1.00 93.31 81 CYS A N 1
ATOM 632 C CA . CYS A 1 81 ? -15.199 -4.100 12.688 1.00 93.31 81 CYS A CA 1
ATOM 633 C C 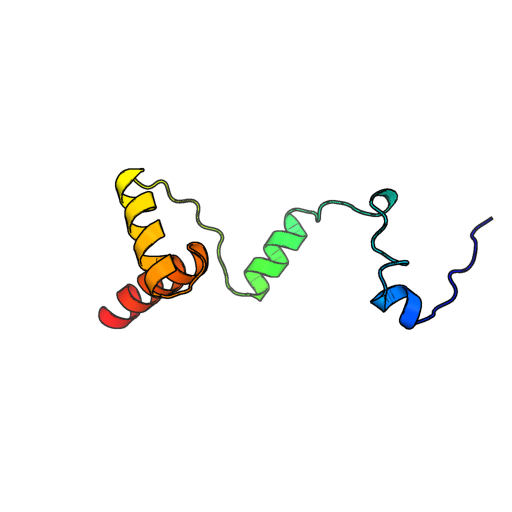. CYS A 1 81 ? -16.710 -4.275 12.415 1.00 93.31 81 CYS A C 1
ATOM 635 O O . CYS A 1 81 ? -17.519 -4.168 13.336 1.00 93.31 81 CYS A O 1
ATOM 637 N N . ARG A 1 82 ? -17.106 -4.490 11.153 1.00 86.31 82 ARG A N 1
ATOM 638 C CA . ARG A 1 82 ? -18.507 -4.650 10.717 1.00 86.31 82 ARG A CA 1
ATOM 639 C C . ARG A 1 82 ? -18.958 -6.113 10.615 1.00 86.31 82 ARG A C 1
ATOM 641 O O . ARG A 1 82 ? -20.143 -6.330 10.364 1.00 86.31 82 ARG A O 1
ATOM 648 N N . LYS A 1 83 ? -18.035 -7.070 10.732 1.00 65.12 83 LYS A N 1
ATOM 649 C CA . LYS A 1 83 ? -18.338 -8.506 10.795 1.00 65.12 83 LYS A CA 1
ATOM 650 C C . LYS A 1 83 ? -18.788 -8.897 12.196 1.00 65.12 83 LYS A C 1
ATOM 652 O O . LYS A 1 83 ? -19.659 -9.788 12.266 1.00 65.12 83 LYS A O 1
#